Protein AF-A0A534VF45-F1 (afdb_monomer_lite)

Sequence (134 aa):
MRRDLVATTVPAAPVLAFYHPAMQEVLLDAATRAGAVVQRGARVSSVAPGPEPSVAFELDGHVEEVRAHLVVGADGRASLVRKWAGFTVHRDPERLLFSGVLLDGVPVADDAGYIMFNPGIGRISLLFPQGSGR

Radius of gyration: 20.76 Å; chains: 1; bounding box: 50×34×54 Å

Secondary structure (DSSP, 8-state):
----HHHHSTT--------HHHHHHHHHHHHHHTT----SS-EEEEEE-SSS-EEEEEETTEEEEEE-S-------TT-HHHHHTTPPP--------------SS----TT--EEEEEGGGTEEEEE---STT-

pLDDT: mean 92.43, std 6.01, range [64.94, 98.62]

Structure (mmCIF, N/CA/C/O backbone):
data_AF-A0A534VF45-F1
#
_entry.id   AF-A0A534VF45-F1
#
loop_
_atom_site.group_PDB
_atom_site.id
_atom_site.type_symbol
_atom_site.label_atom_id
_atom_site.label_alt_id
_atom_site.label_comp_id
_atom_site.label_asym_id
_atom_site.label_entity_id
_atom_site.label_seq_id
_atom_site.pdbx_PDB_ins_code
_atom_site.Cartn_x
_atom_site.Cartn_y
_atom_site.Cartn_z
_atom_site.occupancy
_atom_site.B_iso_or_equiv
_atom_site.auth_seq_id
_atom_site.auth_comp_id
_atom_site.auth_asym_id
_atom_site.auth_atom_id
_atom_site.pdbx_PDB_model_num
ATOM 1 N N . MET A 1 1 ? 26.328 -8.711 -20.113 1.00 64.94 1 MET A N 1
ATOM 2 C CA . MET A 1 1 ? 26.379 -9.879 -19.207 1.00 64.94 1 MET A CA 1
ATOM 3 C C . MET A 1 1 ? 25.032 -9.983 -18.507 1.00 64.94 1 MET A C 1
ATOM 5 O O . MET A 1 1 ? 24.643 -9.024 -17.855 1.00 64.94 1 MET A O 1
ATOM 9 N N . ARG A 1 2 ? 24.289 -11.078 -18.708 1.00 75.44 2 ARG A N 1
ATOM 10 C CA . ARG A 1 2 ? 22.992 -11.325 -18.054 1.00 75.44 2 ARG A CA 1
ATOM 11 C C . ARG A 1 2 ? 23.261 -11.924 -16.669 1.00 75.44 2 ARG A C 1
ATOM 13 O O . ARG A 1 2 ? 23.959 -12.928 -16.583 1.00 75.44 2 ARG A O 1
ATOM 20 N N . ARG A 1 3 ? 22.766 -11.289 -15.603 1.00 79.94 3 ARG A N 1
ATOM 21 C CA . ARG A 1 3 ? 22.884 -11.787 -14.222 1.00 79.94 3 ARG A CA 1
ATOM 22 C C . ARG A 1 3 ? 21.643 -12.606 -13.874 1.00 79.94 3 ARG A C 1
ATOM 24 O O . ARG A 1 3 ? 20.533 -12.118 -14.056 1.00 79.94 3 ARG A O 1
ATOM 31 N N . ASP A 1 4 ? 21.834 -13.806 -13.338 1.00 83.62 4 ASP A N 1
ATOM 32 C CA . ASP A 1 4 ? 20.748 -14.599 -12.755 1.00 83.62 4 ASP A CA 1
ATOM 33 C C . ASP A 1 4 ? 20.399 -14.049 -11.368 1.00 83.62 4 ASP A C 1
ATOM 35 O O . ASP A 1 4 ? 21.122 -14.269 -10.395 1.00 83.62 4 ASP A O 1
ATOM 39 N N . LEU A 1 5 ? 19.322 -13.269 -11.277 1.00 82.31 5 LEU A N 1
ATOM 40 C CA . LEU A 1 5 ? 18.944 -12.607 -10.031 1.00 82.31 5 LEU A CA 1
ATOM 41 C C . LEU A 1 5 ? 18.465 -13.587 -8.959 1.00 82.31 5 LEU A C 1
ATOM 43 O O . LEU A 1 5 ? 18.761 -13.343 -7.793 1.00 82.31 5 LEU A O 1
ATOM 47 N N . VAL A 1 6 ? 17.801 -14.685 -9.332 1.00 86.31 6 VAL A N 1
ATOM 48 C CA . VAL A 1 6 ? 17.295 -15.678 -8.372 1.00 86.31 6 VAL A CA 1
ATOM 49 C C . VAL A 1 6 ? 18.465 -16.405 -7.724 1.00 86.31 6 VAL A C 1
ATOM 51 O O . VAL A 1 6 ? 18.544 -16.482 -6.502 1.00 86.31 6 VAL A O 1
ATOM 54 N N . ALA A 1 7 ? 19.423 -16.870 -8.528 1.00 89.06 7 ALA A N 1
ATOM 55 C CA . ALA A 1 7 ? 20.578 -17.595 -8.007 1.00 89.06 7 ALA A CA 1
ATOM 56 C C . ALA A 1 7 ? 21.552 -16.702 -7.217 1.00 89.06 7 ALA A C 1
ATOM 58 O O . ALA A 1 7 ? 22.294 -17.197 -6.371 1.00 89.06 7 ALA A O 1
ATOM 59 N N . THR A 1 8 ? 21.592 -15.392 -7.497 1.00 90.25 8 THR A N 1
ATOM 60 C CA . THR A 1 8 ? 22.656 -14.500 -6.992 1.00 90.25 8 THR A CA 1
ATOM 61 C C . THR A 1 8 ? 22.176 -13.359 -6.093 1.00 90.25 8 THR A C 1
ATOM 63 O O . THR A 1 8 ? 22.973 -12.478 -5.762 1.00 90.25 8 THR A O 1
ATOM 66 N N . THR A 1 9 ? 20.899 -13.317 -5.706 1.00 84.19 9 THR A N 1
ATOM 67 C CA . THR A 1 9 ? 20.342 -12.249 -4.853 1.00 84.19 9 THR A CA 1
ATOM 68 C C . THR A 1 9 ? 19.550 -12.862 -3.713 1.00 84.19 9 THR A C 1
ATOM 70 O O . THR A 1 9 ? 18.634 -13.632 -3.958 1.00 84.19 9 THR A O 1
ATOM 73 N N . VAL A 1 10 ? 19.858 -12.505 -2.466 1.00 85.88 10 VAL A N 1
ATOM 74 C CA . VAL A 1 10 ? 19.028 -12.862 -1.301 1.00 85.88 10 VAL A CA 1
ATOM 75 C C . VAL A 1 10 ? 17.715 -12.068 -1.394 1.00 85.88 10 VAL A C 1
ATOM 77 O O . VAL A 1 10 ? 17.784 -10.859 -1.622 1.00 85.88 10 VAL A O 1
ATOM 80 N N . PRO A 1 11 ? 16.530 -12.696 -1.249 1.00 86.25 11 PRO A N 1
ATOM 81 C CA . PRO A 1 11 ? 16.270 -14.000 -0.621 1.00 86.25 11 PRO A CA 1
ATOM 82 C C . PRO A 1 11 ? 16.139 -15.214 -1.570 1.00 86.25 11 PRO A C 1
ATOM 84 O O . PRO A 1 11 ? 15.453 -16.168 -1.229 1.00 86.25 11 PRO A O 1
ATOM 87 N N . ALA A 1 12 ? 16.780 -15.211 -2.739 1.00 88.75 12 ALA A N 1
ATOM 88 C CA . ALA A 1 12 ? 16.649 -16.228 -3.792 1.00 88.75 12 ALA A CA 1
ATOM 89 C C . ALA A 1 12 ? 15.228 -16.335 -4.376 1.00 88.75 12 ALA A C 1
ATOM 91 O O . ALA A 1 12 ? 14.738 -17.413 -4.705 1.00 88.75 12 ALA A O 1
ATOM 92 N N . ALA A 1 13 ? 14.566 -15.184 -4.511 1.00 85.00 13 ALA A N 1
ATOM 93 C CA . ALA A 1 13 ? 13.249 -15.044 -5.119 1.00 85.00 13 ALA A CA 1
ATOM 94 C C . ALA A 1 13 ? 13.342 -14.242 -6.430 1.00 85.00 13 ALA A C 1
ATOM 96 O O . ALA A 1 13 ? 14.227 -13.388 -6.560 1.00 85.00 13 ALA A O 1
ATOM 97 N N . PRO A 1 14 ? 12.448 -14.486 -7.406 1.00 80.88 14 PRO A N 1
ATOM 98 C CA . PRO A 1 14 ? 12.400 -13.680 -8.617 1.00 80.88 14 PRO A CA 1
ATOM 99 C C . PRO A 1 14 ? 11.981 -12.242 -8.305 1.00 80.88 14 PRO A C 1
ATOM 101 O O . PRO A 1 14 ? 11.243 -11.974 -7.356 1.00 80.88 14 PRO A O 1
ATOM 104 N N . VAL A 1 15 ? 12.422 -11.317 -9.154 1.00 80.50 15 VAL A N 1
ATOM 105 C CA . VAL A 1 15 ? 11.872 -9.961 -9.203 1.00 80.50 15 VAL A CA 1
ATOM 106 C C . VAL A 1 15 ? 10.708 -9.983 -10.182 1.00 80.50 15 VAL A C 1
ATOM 108 O O . VAL A 1 15 ? 10.875 -10.411 -11.321 1.00 80.50 15 VAL A O 1
ATOM 111 N N . LEU A 1 16 ? 9.540 -9.532 -9.736 1.00 85.69 16 LEU A N 1
ATOM 112 C CA . LEU A 1 16 ? 8.347 -9.448 -10.568 1.00 85.69 16 LEU A CA 1
ATOM 113 C C . LEU A 1 16 ? 8.044 -7.985 -10.871 1.00 85.69 16 LEU A C 1
ATOM 115 O O . LEU A 1 16 ? 7.943 -7.164 -9.959 1.00 85.69 16 LEU A O 1
ATOM 119 N N . ALA A 1 17 ? 7.871 -7.681 -12.151 1.00 89.31 17 ALA A N 1
ATOM 120 C CA . ALA A 1 17 ? 7.270 -6.444 -12.609 1.00 89.31 17 ALA A CA 1
ATOM 121 C C . ALA A 1 17 ? 5.824 -6.743 -13.012 1.00 89.31 17 ALA A C 1
ATOM 123 O O . ALA A 1 17 ? 5.545 -7.708 -13.716 1.00 89.31 17 ALA A O 1
ATOM 124 N N . PHE A 1 18 ? 4.889 -5.959 -12.488 1.00 90.19 18 PHE A N 1
ATOM 125 C CA . PHE A 1 18 ? 3.461 -6.185 -12.670 1.00 90.19 18 PHE A CA 1
ATOM 126 C C . PHE A 1 18 ? 2.703 -4.866 -12.611 1.00 90.19 18 PHE A C 1
ATOM 128 O O . PHE A 1 18 ? 3.167 -3.872 -12.042 1.00 90.19 18 PHE A O 1
ATOM 135 N N . TYR A 1 19 ? 1.489 -4.876 -13.151 1.00 90.94 19 TYR A N 1
ATOM 136 C CA . TYR A 1 19 ? 0.566 -3.767 -12.991 1.00 90.94 19 TYR A CA 1
ATOM 137 C C . TYR A 1 19 ? 0.086 -3.688 -11.536 1.00 90.94 19 TYR A C 1
ATOM 139 O O . TYR A 1 19 ? -0.599 -4.586 -11.046 1.00 90.94 19 TYR A O 1
ATOM 147 N N . HIS A 1 20 ? 0.459 -2.617 -10.830 1.00 91.62 20 HIS A N 1
ATOM 148 C CA . HIS A 1 20 ? 0.225 -2.495 -9.387 1.00 91.62 20 HIS A CA 1
ATOM 149 C C . HIS A 1 20 ? -1.246 -2.708 -8.974 1.00 91.62 20 HIS A C 1
ATOM 151 O O . HIS A 1 20 ? -1.468 -3.500 -8.058 1.00 91.62 20 HIS A O 1
ATOM 157 N N . PRO A 1 21 ? -2.258 -2.111 -9.642 1.00 93.25 21 PRO A N 1
ATOM 158 C CA . PRO A 1 21 ? -3.658 -2.369 -9.304 1.00 93.25 21 PRO A CA 1
ATOM 159 C C . PRO A 1 21 ? -4.059 -3.842 -9.413 1.00 93.25 21 PRO A C 1
ATOM 161 O O . PRO A 1 21 ? -4.739 -4.345 -8.529 1.00 93.25 21 PRO A O 1
ATOM 164 N N . ALA A 1 22 ? -3.582 -4.571 -10.428 1.00 93.69 22 ALA A N 1
ATOM 165 C CA . ALA A 1 22 ? -3.891 -5.996 -10.560 1.00 93.69 22 ALA A CA 1
ATOM 166 C C . ALA A 1 22 ? -3.332 -6.812 -9.383 1.00 93.69 22 ALA A C 1
ATOM 168 O O . ALA A 1 22 ? -4.004 -7.701 -8.868 1.00 93.69 22 ALA A O 1
ATOM 169 N N . MET A 1 23 ? -2.130 -6.481 -8.904 1.00 95.00 23 MET A N 1
ATOM 170 C CA . MET A 1 23 ? -1.568 -7.145 -7.726 1.00 95.00 23 MET A CA 1
ATOM 171 C C . MET A 1 23 ? -2.320 -6.790 -6.437 1.00 95.00 23 MET A C 1
ATOM 173 O O . MET A 1 23 ? -2.447 -7.638 -5.557 1.00 95.00 23 MET A O 1
ATOM 177 N N . GLN A 1 24 ? -2.862 -5.571 -6.319 1.00 96.06 24 GLN A N 1
ATOM 178 C CA . GLN A 1 24 ? -3.733 -5.221 -5.191 1.00 96.06 24 GLN A CA 1
ATOM 179 C C . GLN A 1 24 ? -4.965 -6.133 -5.142 1.00 96.06 24 GLN A C 1
ATOM 181 O O . GLN A 1 24 ? -5.275 -6.653 -4.073 1.00 96.06 24 GLN A O 1
ATOM 186 N N . GLU A 1 25 ? -5.607 -6.396 -6.285 1.00 97.44 25 GLU A N 1
ATOM 187 C CA . GLU A 1 25 ? -6.731 -7.342 -6.373 1.00 97.44 25 GLU A CA 1
ATOM 188 C C . GLU A 1 25 ? -6.332 -8.744 -5.905 1.00 97.44 25 GLU A C 1
ATOM 190 O O . GLU A 1 25 ? -6.973 -9.313 -5.024 1.00 97.44 25 GLU A O 1
ATOM 195 N N . VAL A 1 26 ? -5.213 -9.265 -6.420 1.00 97.25 26 VAL A N 1
ATOM 196 C CA . VAL A 1 26 ? -4.702 -10.596 -6.058 1.00 97.25 26 VAL A CA 1
ATOM 197 C C . VAL A 1 26 ? -4.488 -10.729 -4.548 1.00 97.25 26 VAL A C 1
ATOM 199 O O . VAL A 1 26 ? -4.848 -11.753 -3.960 1.00 97.25 26 VAL A O 1
ATOM 202 N N . LEU A 1 27 ? -3.913 -9.705 -3.910 1.00 97.19 27 LEU A N 1
ATOM 203 C CA . LEU A 1 27 ? -3.640 -9.713 -2.473 1.00 97.19 27 LEU A CA 1
ATOM 204 C C . LEU A 1 27 ? -4.918 -9.596 -1.630 1.00 97.19 27 LEU A C 1
ATOM 206 O O . LEU A 1 27 ? -5.039 -10.292 -0.622 1.00 97.19 27 LEU A O 1
ATOM 210 N N . LEU A 1 28 ? -5.883 -8.768 -2.041 1.00 97.81 28 LEU A N 1
ATOM 211 C CA . LEU A 1 28 ? -7.174 -8.639 -1.352 1.00 97.81 28 LEU A CA 1
ATOM 212 C C . LEU A 1 28 ? -7.996 -9.932 -1.449 1.00 97.81 28 LEU A C 1
ATOM 214 O O . LEU A 1 28 ? -8.573 -10.383 -0.455 1.00 97.81 28 LEU A O 1
ATOM 218 N N . ASP A 1 29 ? -7.987 -10.577 -2.612 1.00 98.25 29 ASP A N 1
ATOM 219 C CA . ASP A 1 29 ? -8.641 -11.868 -2.809 1.00 98.25 29 ASP A CA 1
ATOM 220 C C . ASP A 1 29 ? -7.973 -12.967 -1.976 1.00 98.25 29 ASP A C 1
ATOM 222 O O . ASP A 1 29 ? -8.651 -13.808 -1.383 1.00 98.25 29 ASP A O 1
ATOM 226 N N . ALA A 1 30 ? -6.637 -12.964 -1.892 1.00 98.50 30 ALA A N 1
ATOM 227 C CA . ALA A 1 30 ? -5.900 -13.892 -1.041 1.00 98.50 30 ALA A CA 1
ATOM 228 C C . ALA A 1 30 ? -6.233 -13.699 0.446 1.00 98.50 30 ALA A C 1
ATOM 230 O O . ALA A 1 30 ? -6.455 -14.688 1.144 1.00 98.50 30 ALA A O 1
ATOM 231 N N . ALA A 1 31 ? -6.333 -12.452 0.917 1.00 98.31 31 ALA A N 1
ATOM 232 C CA . ALA A 1 31 ? -6.746 -12.150 2.286 1.00 98.31 31 ALA A CA 1
ATOM 233 C C . ALA A 1 31 ? -8.176 -12.637 2.568 1.00 98.31 31 ALA A C 1
ATOM 235 O O . ALA A 1 31 ? -8.421 -13.274 3.591 1.00 98.31 31 ALA A O 1
ATOM 236 N N . THR A 1 32 ? -9.098 -12.421 1.626 1.00 98.44 32 THR A N 1
ATOM 237 C CA . THR A 1 32 ? -1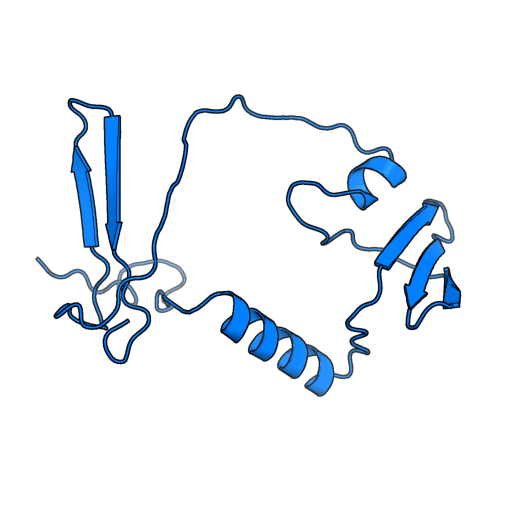0.484 -12.901 1.732 1.00 98.44 32 THR A CA 1
ATOM 238 C C . THR A 1 32 ? -10.538 -14.428 1.816 1.00 98.44 32 THR A C 1
ATOM 240 O O . THR A 1 32 ? -11.189 -14.978 2.700 1.00 98.44 32 THR A O 1
ATOM 243 N N . ARG A 1 33 ? -9.788 -15.139 0.959 1.00 98.50 33 ARG A N 1
ATOM 244 C CA . ARG A 1 33 ? -9.678 -16.611 1.016 1.00 98.50 33 ARG A CA 1
ATOM 245 C C . ARG A 1 33 ? -9.060 -17.121 2.317 1.00 98.50 33 ARG A C 1
ATOM 247 O O . ARG A 1 33 ? -9.380 -18.226 2.740 1.00 98.50 33 ARG A O 1
ATOM 254 N N . ALA A 1 34 ? -8.192 -16.332 2.944 1.00 98.62 34 ALA A N 1
ATOM 255 C CA . ALA A 1 34 ? -7.631 -16.632 4.257 1.00 98.62 34 ALA A CA 1
ATOM 256 C C . ALA A 1 34 ? -8.598 -16.325 5.422 1.00 98.62 34 ALA A C 1
ATOM 258 O O . ALA A 1 34 ? -8.256 -16.587 6.572 1.00 98.62 34 ALA A O 1
ATOM 259 N N . GLY A 1 35 ? -9.795 -15.795 5.141 1.00 98.50 35 GLY A N 1
ATOM 260 C CA . GLY A 1 35 ? -10.846 -15.528 6.126 1.00 98.50 35 GLY A CA 1
ATOM 261 C C . GLY A 1 35 ? -10.946 -14.073 6.587 1.00 98.50 35 GLY A C 1
ATOM 262 O O . GLY A 1 35 ? -11.707 -13.787 7.509 1.00 98.50 35 GLY A O 1
ATOM 263 N N . ALA A 1 36 ? -10.204 -13.144 5.979 1.00 98.38 36 ALA A N 1
ATOM 264 C CA . ALA A 1 36 ? -10.350 -11.726 6.287 1.00 98.38 36 ALA A CA 1
ATOM 265 C C . ALA A 1 36 ? -11.658 -11.161 5.709 1.00 98.38 36 ALA A C 1
ATOM 267 O O . ALA A 1 36 ? -12.047 -11.481 4.586 1.00 98.38 36 ALA A O 1
ATOM 268 N N . VAL A 1 37 ? -12.301 -10.255 6.448 1.00 97.50 37 VAL A N 1
ATOM 269 C CA . VAL A 1 37 ? -13.383 -9.420 5.911 1.00 97.50 37 VAL A CA 1
ATOM 270 C C . VAL A 1 37 ? -12.754 -8.210 5.228 1.00 97.50 37 VAL A C 1
ATOM 272 O O . VAL A 1 37 ? -12.089 -7.402 5.874 1.00 97.50 37 VAL A O 1
ATOM 275 N N . VAL A 1 38 ? -12.957 -8.086 3.917 1.00 97.12 38 VAL A N 1
ATOM 276 C CA . VAL A 1 38 ? -12.443 -6.973 3.111 1.00 97.12 38 VAL A CA 1
ATOM 277 C C . VAL A 1 38 ? -13.605 -6.081 2.681 1.00 97.12 38 VAL A C 1
ATOM 279 O O . VAL A 1 38 ? -14.437 -6.484 1.873 1.00 97.12 38 VAL A O 1
ATOM 282 N N . GLN A 1 39 ? -13.643 -4.849 3.192 1.00 95.94 39 GLN A N 1
ATOM 283 C CA . GLN A 1 39 ? -14.640 -3.840 2.824 1.00 95.94 39 GLN A CA 1
ATOM 284 C C . GLN A 1 39 ? -14.024 -2.809 1.872 1.00 95.94 39 GLN A C 1
ATOM 286 O O . GLN A 1 39 ? -13.177 -2.004 2.264 1.00 95.94 39 GLN A O 1
ATOM 291 N N . ARG A 1 40 ? -14.437 -2.831 0.601 1.00 95.25 40 ARG A N 1
ATOM 292 C CA . ARG A 1 40 ? -14.018 -1.836 -0.401 1.00 95.25 40 ARG A CA 1
ATOM 293 C C . ARG A 1 40 ? -14.977 -0.654 -0.415 1.00 95.25 40 ARG A C 1
ATOM 295 O O . ARG A 1 40 ? -16.159 -0.819 -0.157 1.00 95.25 40 ARG A O 1
ATOM 302 N N . GLY A 1 41 ? -14.457 0.532 -0.725 1.00 94.88 41 GLY A N 1
ATOM 303 C CA . GLY A 1 41 ? -15.228 1.779 -0.669 1.00 94.88 41 GLY A CA 1
ATOM 304 C C . GLY A 1 41 ? -15.357 2.367 0.740 1.00 94.88 41 GLY A C 1
ATOM 305 O O . GLY A 1 41 ? -15.751 3.523 0.864 1.00 94.88 41 GLY A O 1
ATOM 306 N N . ALA A 1 42 ? -14.950 1.628 1.778 1.00 96.62 42 ALA A N 1
ATOM 307 C CA . ALA A 1 42 ? -14.893 2.134 3.140 1.00 96.62 42 ALA A CA 1
ATOM 308 C C . ALA A 1 42 ? -13.905 3.306 3.249 1.00 96.62 42 ALA A C 1
ATOM 310 O O . ALA A 1 42 ? -12.752 3.223 2.808 1.00 96.62 42 ALA A O 1
ATOM 311 N N . ARG A 1 43 ? -14.342 4.396 3.881 1.00 97.12 43 ARG A N 1
ATOM 312 C CA . ARG A 1 43 ? -13.531 5.588 4.128 1.00 97.12 43 ARG A CA 1
ATOM 313 C C . ARG A 1 43 ? -13.429 5.854 5.619 1.00 97.12 43 ARG A C 1
ATOM 315 O O . ARG A 1 43 ? -14.355 6.373 6.231 1.00 97.12 43 ARG A O 1
ATOM 322 N N . VAL A 1 44 ? -12.267 5.559 6.192 1.00 97.44 44 VAL A N 1
ATOM 323 C CA . VAL A 1 44 ? -11.972 5.905 7.588 1.00 97.44 44 VAL A CA 1
ATOM 324 C C . VAL A 1 44 ? -11.990 7.425 7.763 1.00 97.44 44 VAL A C 1
ATOM 326 O O . VAL A 1 44 ? -11.392 8.157 6.970 1.00 97.44 44 VAL A O 1
ATOM 329 N N . SER A 1 45 ? -12.676 7.895 8.802 1.00 97.00 45 SER A N 1
ATOM 330 C CA . SER A 1 45 ? -12.855 9.313 9.127 1.00 97.00 45 SER A CA 1
ATOM 331 C C . SER A 1 45 ? -12.219 9.709 10.462 1.00 97.00 45 SER A C 1
ATOM 333 O O . SER A 1 45 ? -11.880 10.883 10.641 1.00 97.00 45 SER A O 1
ATOM 335 N N . SER A 1 46 ? -11.999 8.757 11.376 1.00 97.69 46 SER A N 1
ATOM 336 C CA . SER A 1 46 ? -11.235 8.975 12.607 1.00 97.69 46 SER A CA 1
ATOM 337 C C . SER A 1 46 ? -10.665 7.676 13.184 1.00 97.69 46 SER A C 1
ATOM 339 O O . SER A 1 46 ? -11.151 6.577 12.915 1.00 97.69 46 SER A O 1
ATOM 341 N N . VAL A 1 47 ? -9.625 7.822 14.008 1.00 97.81 47 VAL A N 1
ATOM 342 C CA . VAL A 1 47 ? -9.099 6.765 14.880 1.00 97.81 47 VAL A CA 1
ATOM 343 C C . VAL A 1 47 ? -8.911 7.361 16.270 1.00 97.81 47 VAL A C 1
ATOM 345 O O . VAL A 1 47 ? -8.218 8.370 16.406 1.00 97.81 47 VAL A O 1
ATOM 348 N N . ALA A 1 48 ? -9.501 6.744 17.291 1.00 96.94 48 ALA A N 1
ATOM 349 C CA . ALA A 1 48 ? -9.266 7.103 18.685 1.00 96.94 48 ALA A CA 1
ATOM 350 C C . ALA A 1 48 ? -8.339 6.055 19.326 1.00 96.94 48 ALA A C 1
ATOM 352 O O . ALA A 1 48 ? -8.766 4.917 19.542 1.00 96.94 48 ALA A O 1
ATOM 353 N N . PRO A 1 49 ? -7.064 6.391 19.599 1.00 95.44 49 PRO A N 1
ATOM 354 C CA . PRO A 1 49 ? -6.143 5.482 20.272 1.00 95.44 49 PRO A CA 1
ATOM 355 C C . PRO A 1 49 ? -6.462 5.373 21.771 1.00 95.44 49 PRO A C 1
ATOM 357 O O . PRO A 1 49 ? -7.035 6.281 22.370 1.00 95.44 49 PRO A O 1
ATOM 360 N N . GLY A 1 50 ? -6.039 4.277 22.398 1.00 93.88 50 GLY A N 1
ATOM 361 C CA . GLY A 1 50 ? -6.226 4.039 23.828 1.00 93.88 50 GLY A CA 1
ATOM 362 C C . GLY A 1 50 ? -6.124 2.552 24.176 1.00 93.88 50 GLY A C 1
ATOM 363 O O . GLY A 1 50 ? -5.739 1.761 23.315 1.00 93.88 50 GLY A O 1
ATOM 364 N N . PRO A 1 51 ? -6.475 2.159 25.415 1.00 93.75 51 PRO A N 1
ATOM 365 C CA . PRO A 1 51 ? -6.543 0.752 25.825 1.00 93.75 51 PRO A CA 1
ATOM 366 C C . PRO A 1 51 ? -7.553 -0.074 25.013 1.00 93.75 51 PRO A C 1
ATOM 368 O O . PRO A 1 51 ? -7.379 -1.278 24.855 1.00 93.75 51 PRO A O 1
ATOM 371 N N . GLU A 1 52 ? -8.588 0.584 24.490 1.00 95.31 52 GLU A N 1
ATOM 372 C CA . GLU A 1 52 ? -9.597 0.008 23.602 1.00 95.31 52 GLU A CA 1
ATOM 373 C C . GLU A 1 52 ? -9.759 0.936 22.385 1.00 95.31 52 GLU A C 1
ATOM 375 O O . GLU A 1 52 ? -10.598 1.842 22.399 1.00 95.31 52 GLU A O 1
ATOM 380 N N . PRO A 1 53 ? -8.889 0.815 21.365 1.00 97.31 53 PRO A N 1
ATOM 381 C CA . PRO A 1 53 ? -8.919 1.716 20.226 1.00 97.31 53 PRO A CA 1
ATOM 382 C C . PRO A 1 53 ? -10.192 1.535 19.393 1.00 97.31 53 PRO A C 1
ATOM 384 O O . PRO A 1 53 ? -10.710 0.425 19.232 1.00 97.31 53 PRO A O 1
ATOM 387 N N . SER A 1 54 ? -10.666 2.640 18.821 1.00 97.81 54 SER A N 1
ATOM 388 C CA . SER A 1 54 ? -11.833 2.658 17.936 1.00 97.81 54 SER A CA 1
ATOM 389 C C . SER A 1 54 ? -11.545 3.353 16.610 1.00 97.81 54 SER A C 1
ATOM 391 O O . SER A 1 54 ? -10.649 4.197 16.501 1.00 97.81 54 SER A O 1
ATOM 393 N N . VAL A 1 55 ? -12.305 2.962 15.591 1.00 98.12 55 VAL A N 1
ATOM 394 C CA . VAL A 1 55 ? -12.229 3.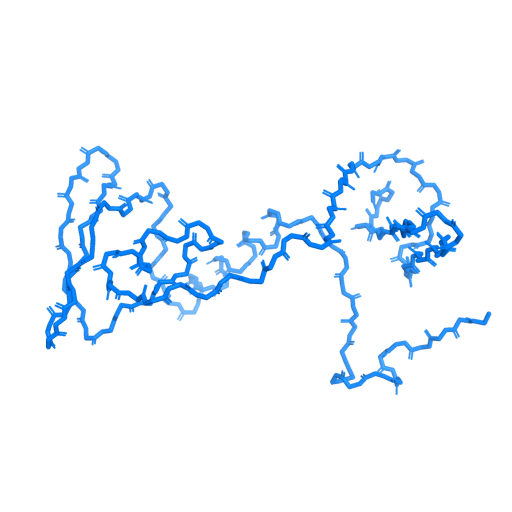491 14.230 1.00 98.12 55 VAL A CA 1
ATOM 395 C C . VAL A 1 55 ? -13.633 3.863 13.789 1.00 98.12 55 VAL A C 1
ATOM 397 O O . VAL A 1 55 ? -14.519 3.011 13.823 1.00 98.12 55 VAL A O 1
ATOM 400 N N . ALA A 1 56 ? -13.817 5.103 13.342 1.00 98.00 56 ALA A N 1
ATOM 401 C CA . ALA A 1 56 ? -15.022 5.498 12.628 1.00 98.00 56 ALA A CA 1
ATOM 402 C C . ALA A 1 56 ? -14.749 5.494 11.123 1.00 98.00 56 ALA A C 1
ATOM 404 O O . ALA A 1 56 ? -13.721 6.010 10.665 1.00 98.00 56 ALA A O 1
ATOM 405 N N . PHE A 1 57 ? -15.660 4.926 10.343 1.00 97.88 57 PHE A N 1
ATOM 406 C CA . PHE A 1 57 ? -15.568 4.907 8.888 1.00 97.88 57 PHE A CA 1
ATOM 407 C C . PHE A 1 57 ? -16.943 5.030 8.243 1.00 97.88 57 PHE A C 1
ATOM 409 O O . PHE A 1 57 ? -17.963 4.718 8.846 1.00 97.88 57 PHE A O 1
ATOM 416 N N . GLU A 1 58 ? -16.957 5.520 7.011 1.00 97.94 58 GLU A N 1
ATOM 417 C CA . GLU A 1 58 ? -18.140 5.566 6.162 1.00 97.94 58 GLU A CA 1
ATOM 418 C C . GLU A 1 58 ? -18.103 4.398 5.173 1.00 97.94 58 GLU A C 1
ATOM 420 O O . GLU A 1 58 ? -17.080 4.190 4.517 1.00 97.94 58 GLU A O 1
ATOM 425 N N . LEU A 1 59 ? -19.200 3.656 5.047 1.00 96.81 59 LEU A N 1
ATOM 426 C CA . LEU A 1 59 ? -19.397 2.613 4.043 1.00 96.81 59 LEU A CA 1
ATOM 427 C C . LEU A 1 59 ? -20.833 2.702 3.520 1.00 96.81 59 LEU A C 1
ATOM 429 O O . LEU A 1 59 ? -21.774 2.805 4.301 1.00 96.81 59 LEU A O 1
ATOM 433 N N . ASP A 1 60 ? -21.000 2.724 2.197 1.00 95.25 60 ASP A N 1
ATOM 434 C CA . ASP A 1 60 ? -22.311 2.835 1.541 1.00 95.25 60 ASP A CA 1
ATOM 435 C C . ASP A 1 60 ? -23.178 3.993 2.086 1.00 95.25 60 ASP A C 1
ATOM 437 O O . ASP A 1 60 ? -24.390 3.867 2.262 1.00 95.25 60 ASP A O 1
ATOM 441 N N . GLY A 1 61 ? -22.540 5.129 2.397 1.00 95.25 61 GLY A N 1
ATOM 442 C CA . GLY A 1 61 ? -23.181 6.334 2.940 1.00 95.25 61 GLY A CA 1
ATOM 443 C C . GLY A 1 61 ? -23.545 6.274 4.430 1.00 95.25 61 GLY A C 1
ATOM 444 O O . GLY A 1 61 ? -24.122 7.229 4.950 1.00 95.25 61 GLY A O 1
ATOM 445 N N . HIS A 1 62 ? -23.214 5.184 5.125 1.00 95.62 62 HIS A N 1
ATOM 446 C CA . HIS A 1 62 ? -23.472 5.001 6.551 1.00 95.62 62 HIS A CA 1
ATOM 447 C C . HIS A 1 62 ? -22.176 5.123 7.343 1.00 95.62 62 HIS A C 1
ATOM 449 O O . HIS A 1 62 ? -21.139 4.609 6.933 1.00 95.62 62 HIS A O 1
ATOM 455 N N . VAL A 1 63 ? -22.235 5.805 8.487 1.00 96.75 63 VAL A N 1
ATOM 456 C CA . VAL A 1 63 ? -21.098 5.909 9.405 1.00 96.75 63 VAL A CA 1
ATOM 457 C C . VAL A 1 63 ? -21.202 4.813 10.454 1.00 96.75 63 VAL A C 1
ATOM 459 O O . VAL A 1 63 ? -22.203 4.721 11.163 1.00 96.75 63 VAL A O 1
ATOM 462 N N . GLU A 1 64 ? -20.140 4.029 10.575 1.00 96.25 64 GLU A N 1
ATOM 463 C CA . GLU A 1 64 ? -19.986 2.970 11.565 1.00 96.25 64 GLU A CA 1
ATOM 464 C C . GLU A 1 64 ? -18.802 3.274 12.488 1.00 96.25 64 GLU A C 1
ATOM 466 O O . GLU A 1 64 ? -17.811 3.881 12.075 1.00 96.25 64 GLU A O 1
ATOM 471 N N . GLU A 1 65 ? -18.898 2.832 13.745 1.00 97.50 65 GLU A N 1
ATOM 472 C CA . GLU A 1 65 ? -17.784 2.812 14.695 1.00 97.50 65 GLU A CA 1
ATOM 473 C C . GLU A 1 65 ? -17.514 1.369 15.113 1.00 97.50 65 GLU A C 1
ATOM 475 O O . GLU A 1 65 ? -18.418 0.650 15.542 1.00 97.50 65 GLU A O 1
ATOM 4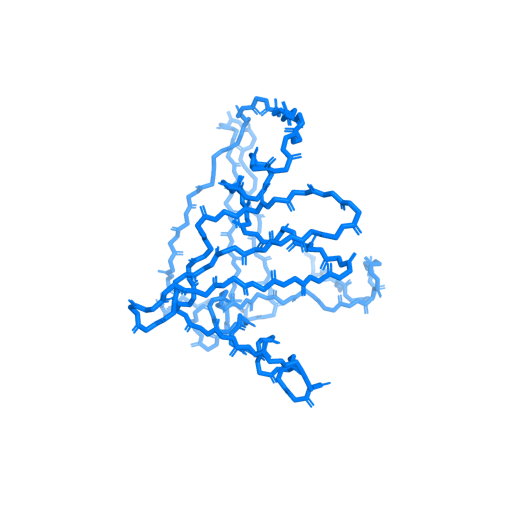80 N N . VAL A 1 66 ? -16.251 0.959 15.026 1.00 96.94 66 VAL A N 1
ATOM 481 C CA . VAL A 1 66 ? -15.793 -0.359 15.470 1.00 96.94 66 VAL A CA 1
ATOM 482 C C . VAL A 1 66 ? -14.706 -0.222 16.523 1.00 96.94 66 VAL A C 1
ATOM 484 O O . VAL A 1 66 ? -13.861 0.672 16.452 1.00 96.94 66 VAL A O 1
ATOM 487 N N . ARG A 1 67 ? -14.712 -1.138 17.495 1.00 97.75 67 ARG A N 1
ATOM 488 C CA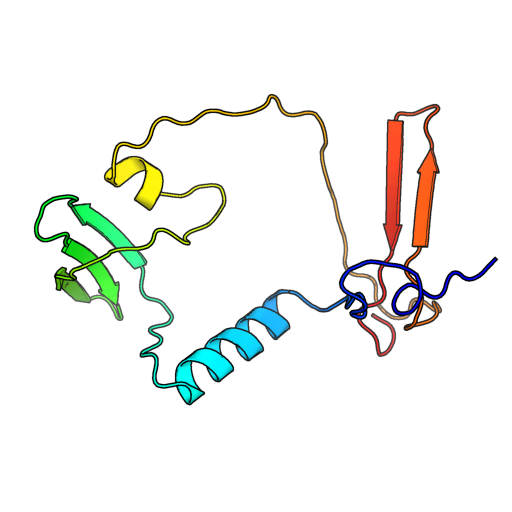 . ARG A 1 67 ? -13.652 -1.294 18.500 1.00 97.75 67 ARG A CA 1
ATOM 489 C C . ARG A 1 67 ? -12.828 -2.530 18.190 1.00 97.75 67 ARG A C 1
ATOM 491 O O . ARG A 1 67 ? -13.367 -3.544 17.751 1.00 97.75 67 ARG A O 1
ATOM 498 N N . ALA A 1 68 ? -11.526 -2.442 18.420 1.00 95.62 68 ALA A N 1
ATOM 499 C CA . ALA A 1 68 ? -10.601 -3.548 18.215 1.00 95.62 68 ALA A CA 1
ATOM 500 C C . ALA A 1 68 ? -9.526 -3.551 19.303 1.00 95.62 68 ALA A C 1
ATOM 502 O O . ALA A 1 68 ? -9.268 -2.533 19.931 1.00 95.62 68 ALA A O 1
ATOM 503 N N . HIS A 1 69 ? -8.848 -4.681 19.503 1.00 96.81 69 HIS A N 1
ATOM 504 C CA . HIS A 1 69 ? -7.678 -4.734 20.391 1.00 96.81 69 HIS A CA 1
ATOM 505 C C . HIS A 1 69 ? -6.432 -4.087 19.768 1.00 96.81 69 HIS A C 1
ATOM 507 O O . HIS A 1 69 ? -5.517 -3.682 20.479 1.00 96.81 69 HIS A O 1
ATOM 513 N N . LEU A 1 70 ? -6.387 -4.001 18.435 1.00 96.12 70 LEU A N 1
ATOM 514 C CA . LEU A 1 70 ? -5.298 -3.404 17.674 1.00 96.12 70 LEU A CA 1
ATOM 515 C C . LEU A 1 70 ? -5.855 -2.760 16.404 1.00 96.12 70 LEU A C 1
ATOM 517 O O . LEU A 1 70 ? -6.640 -3.374 15.685 1.00 96.12 70 LEU A O 1
ATOM 521 N N . VAL A 1 71 ? -5.388 -1.549 16.103 1.00 97.00 71 VAL A N 1
ATOM 522 C CA . VAL A 1 71 ? -5.645 -0.855 14.838 1.00 97.00 71 VAL A CA 1
ATOM 523 C C . VAL A 1 71 ? -4.313 -0.652 14.126 1.00 97.00 71 VAL A C 1
ATOM 525 O O . VAL A 1 71 ? -3.368 -0.123 14.710 1.00 97.00 71 VAL A O 1
ATOM 528 N N . VAL A 1 72 ? -4.233 -1.063 12.859 1.00 97.00 72 VAL A N 1
ATOM 529 C CA . VAL A 1 72 ? -3.031 -0.916 12.027 1.00 97.00 72 VAL A CA 1
ATOM 530 C C . VAL A 1 72 ? -3.290 0.119 10.933 1.00 97.00 72 VAL A C 1
ATOM 532 O O . VAL A 1 72 ? -4.129 -0.083 10.060 1.00 97.00 72 VAL A O 1
ATOM 535 N N . GLY A 1 73 ? -2.552 1.231 10.966 1.00 96.44 73 GLY A N 1
ATOM 536 C CA . GLY A 1 73 ? -2.590 2.253 9.918 1.00 96.44 73 GLY A CA 1
ATOM 537 C C . GLY A 1 73 ? -1.773 1.843 8.694 1.00 96.44 73 GLY A C 1
ATOM 538 O O . GLY A 1 73 ? -0.551 1.964 8.707 1.00 96.44 73 GLY A O 1
ATOM 539 N N . ALA A 1 74 ? -2.449 1.383 7.640 1.00 96.62 74 ALA A N 1
ATOM 540 C CA . ALA A 1 74 ? -1.846 0.997 6.358 1.00 96.62 74 ALA A CA 1
ATOM 541 C C . ALA A 1 74 ? -2.338 1.872 5.180 1.00 96.62 74 ALA A C 1
ATOM 543 O O . ALA A 1 74 ? -2.393 1.431 4.036 1.00 96.62 74 ALA A O 1
ATOM 544 N N . ASP A 1 75 ? -2.681 3.134 5.451 1.00 96.38 75 ASP A N 1
ATOM 545 C CA . ASP A 1 75 ? -3.293 4.107 4.527 1.00 96.38 75 ASP A CA 1
ATOM 546 C C . ASP A 1 75 ? -2.272 4.941 3.717 1.00 96.38 75 ASP A C 1
ATOM 548 O O . ASP A 1 75 ? -2.578 5.991 3.150 1.00 96.38 75 ASP A O 1
ATOM 552 N N . GLY A 1 76 ? -1.037 4.445 3.619 1.00 94.81 76 GLY A N 1
ATOM 553 C CA . GLY A 1 76 ? -0.023 4.938 2.690 1.00 94.81 76 GLY A CA 1
ATOM 554 C C . GLY A 1 76 ? 0.696 6.226 3.111 1.00 94.81 76 GLY A C 1
ATOM 555 O O . GLY A 1 76 ? 0.671 6.677 4.256 1.00 94.81 76 GLY A O 1
ATOM 556 N N . ARG A 1 77 ? 1.410 6.833 2.152 1.00 92.50 77 ARG A N 1
ATOM 557 C CA . ARG A 1 77 ? 2.347 7.952 2.389 1.00 92.50 77 ARG A CA 1
ATOM 558 C C . ARG A 1 77 ? 1.707 9.127 3.145 1.00 92.50 77 ARG A C 1
ATOM 560 O O . ARG A 1 77 ? 2.297 9.667 4.084 1.00 92.50 77 ARG A O 1
ATOM 567 N N . ALA A 1 78 ? 0.492 9.505 2.754 1.00 93.12 78 ALA A N 1
ATOM 568 C CA . ALA A 1 78 ? -0.256 10.624 3.326 1.00 93.12 78 ALA A CA 1
ATOM 569 C C . ALA A 1 78 ? -1.142 10.218 4.521 1.00 93.12 78 ALA A C 1
ATOM 571 O O . ALA A 1 78 ? -2.141 10.881 4.772 1.00 93.12 78 ALA A O 1
ATOM 572 N N . SER A 1 79 ? -0.761 9.155 5.243 1.00 96.94 79 SER A N 1
ATOM 573 C CA . SER A 1 79 ? -1.539 8.551 6.330 1.00 96.94 79 SER A CA 1
ATOM 574 C C . SER A 1 79 ? -2.222 9.565 7.256 1.00 96.94 79 SER A C 1
ATOM 576 O O . SER A 1 79 ? -1.559 10.377 7.917 1.00 96.94 79 SER A O 1
ATOM 578 N N . LEU A 1 80 ? -3.551 9.475 7.316 1.00 97.38 80 LEU A N 1
ATOM 579 C CA . LEU A 1 80 ? -4.394 10.156 8.291 1.00 97.38 80 LEU A CA 1
ATOM 580 C C . LEU A 1 80 ? -4.411 9.394 9.612 1.00 97.38 80 LEU A C 1
ATOM 582 O O . LEU A 1 80 ? -4.432 10.034 10.661 1.00 97.38 80 LEU A O 1
ATOM 586 N N . VAL A 1 81 ? -4.295 8.062 9.584 1.00 97.31 81 VAL A N 1
ATOM 587 C CA . VAL A 1 81 ? -4.175 7.258 10.811 1.00 97.31 81 VAL A CA 1
ATOM 588 C C . VAL A 1 81 ? -2.968 7.702 11.631 1.00 97.31 81 VAL A C 1
ATOM 590 O O . VAL A 1 81 ? -3.096 7.934 12.830 1.00 97.31 81 VAL A O 1
ATOM 593 N N . ARG A 1 82 ? -1.819 7.938 10.985 1.00 97.00 82 ARG A N 1
ATOM 594 C CA . ARG A 1 82 ? -0.622 8.493 11.633 1.00 97.00 82 ARG A CA 1
ATOM 595 C C . ARG A 1 82 ? -0.916 9.816 12.344 1.00 97.00 82 ARG A C 1
ATOM 597 O O . ARG A 1 82 ? -0.426 10.038 13.448 1.00 97.00 82 ARG A O 1
ATOM 604 N N . LYS A 1 83 ? -1.709 10.688 11.711 1.00 96.62 83 LYS A N 1
ATOM 605 C CA . LYS A 1 83 ? -2.115 11.981 12.275 1.00 96.62 83 LYS A CA 1
ATOM 606 C C . LYS A 1 83 ? -3.057 11.796 13.467 1.00 96.62 83 LYS A C 1
ATOM 608 O O . LYS A 1 83 ? -2.815 12.398 14.506 1.00 96.62 83 LYS A O 1
ATOM 613 N N . TRP A 1 84 ? -4.108 10.989 13.330 1.00 97.69 84 TRP A N 1
ATOM 614 C CA . TRP A 1 84 ? -5.097 10.763 14.392 1.00 97.69 84 TRP A CA 1
ATOM 615 C C . TRP A 1 84 ? -4.505 10.063 15.612 1.00 97.69 84 TRP A C 1
ATOM 617 O O . TRP A 1 84 ? -4.832 10.416 16.739 1.00 97.69 84 TRP A O 1
ATOM 627 N N . ALA A 1 85 ? -3.571 9.140 15.398 1.00 95.62 85 ALA A N 1
ATOM 628 C CA . ALA A 1 85 ? -2.855 8.470 16.475 1.00 95.62 85 ALA A CA 1
ATOM 629 C C . ALA A 1 85 ? -1.724 9.319 17.097 1.00 95.62 85 ALA A C 1
ATOM 631 O O . ALA A 1 85 ? -1.044 8.851 18.005 1.00 95.62 85 ALA A O 1
ATOM 632 N N . GLY A 1 86 ? -1.510 10.559 16.635 1.00 95.25 86 GLY A N 1
ATOM 633 C CA . GLY A 1 86 ? -0.570 11.496 17.258 1.00 95.25 86 GLY A CA 1
ATOM 634 C C . GLY A 1 86 ? 0.911 11.156 17.065 1.00 95.25 86 GLY A C 1
ATOM 635 O O . GLY A 1 86 ? 1.745 11.608 17.846 1.00 95.25 86 GLY A O 1
ATOM 636 N N . PHE A 1 87 ? 1.267 10.372 16.044 1.00 95.81 87 PHE A N 1
ATOM 637 C CA . PHE A 1 87 ? 2.664 10.017 15.791 1.00 95.81 87 PHE A CA 1
ATOM 638 C C . PHE A 1 87 ? 3.475 11.209 15.269 1.00 95.81 87 PHE A C 1
ATOM 640 O O . PHE A 1 87 ? 3.060 11.916 14.345 1.00 95.81 87 PHE A O 1
ATOM 647 N N . THR A 1 88 ? 4.692 11.369 15.792 1.00 96.00 88 THR A N 1
ATOM 648 C CA . THR A 1 88 ? 5.673 12.329 15.272 1.00 96.00 88 THR A CA 1
ATOM 649 C C . THR A 1 88 ? 6.105 11.953 13.856 1.00 96.00 88 THR A C 1
ATOM 651 O O . THR A 1 88 ? 6.408 10.796 13.561 1.00 96.00 88 THR A O 1
ATOM 654 N N . VAL A 1 89 ? 6.168 12.947 12.966 1.00 94.88 89 VAL A N 1
ATOM 655 C CA . VAL A 1 89 ? 6.615 12.762 11.582 1.00 94.88 89 VAL A CA 1
ATOM 656 C C . VAL A 1 89 ? 8.058 13.225 11.439 1.00 94.88 89 VAL A C 1
ATOM 658 O O . VAL A 1 89 ? 8.356 14.406 11.593 1.00 94.88 89 VAL A O 1
ATOM 661 N N . HIS A 1 90 ? 8.934 12.300 11.054 1.00 93.44 90 HIS A N 1
ATOM 662 C CA . HIS A 1 90 ? 10.287 12.606 10.601 1.00 93.44 90 HIS A CA 1
ATOM 663 C C . HIS A 1 90 ? 10.331 12.445 9.082 1.00 93.44 90 HIS A C 1
ATOM 665 O O . HIS A 1 90 ? 10.101 11.352 8.566 1.00 93.44 90 HIS A O 1
ATOM 671 N N . ARG A 1 91 ? 10.570 13.541 8.355 1.00 90.50 91 ARG A N 1
ATOM 672 C CA . ARG A 1 91 ? 10.588 13.555 6.887 1.00 90.50 91 ARG A CA 1
ATOM 673 C C . ARG A 1 91 ? 12.003 13.829 6.394 1.00 90.50 91 ARG A C 1
ATOM 675 O O . ARG A 1 91 ? 12.567 14.868 6.723 1.00 90.50 91 ARG A O 1
ATOM 682 N N . ASP A 1 92 ? 12.546 12.916 5.593 1.00 91.00 92 ASP A N 1
ATOM 683 C CA . ASP A 1 92 ? 13.758 13.202 4.821 1.00 91.00 92 ASP A CA 1
ATOM 684 C C . ASP A 1 92 ? 13.424 14.257 3.750 1.00 91.00 92 ASP A C 1
ATOM 686 O O . ASP A 1 92 ? 12.326 14.206 3.171 1.00 91.00 92 ASP A O 1
ATOM 690 N N . PRO A 1 93 ? 14.314 15.233 3.491 1.00 92.44 93 PRO A N 1
ATOM 691 C CA . PRO A 1 93 ? 14.132 16.173 2.399 1.00 92.44 93 PRO A CA 1
ATOM 692 C C . PRO A 1 93 ? 13.906 15.463 1.066 1.00 92.44 93 PRO A C 1
ATOM 694 O O . PRO A 1 93 ? 14.370 14.349 0.834 1.00 92.44 93 PRO A O 1
ATOM 697 N N . GLU A 1 94 ? 13.204 16.126 0.157 1.00 89.00 94 GLU A N 1
ATOM 698 C CA . GLU A 1 94 ? 12.978 15.583 -1.178 1.00 89.00 94 GLU A CA 1
ATOM 699 C C . GLU A 1 94 ? 14.295 15.585 -1.962 1.00 89.00 94 GLU A C 1
ATOM 701 O O . GLU A 1 94 ? 14.870 16.637 -2.231 1.00 89.00 94 GLU A O 1
ATOM 706 N N . ARG A 1 95 ? 14.794 14.390 -2.299 1.00 88.00 95 ARG A N 1
ATOM 707 C CA . ARG A 1 95 ? 16.070 14.204 -3.018 1.00 88.00 95 ARG A CA 1
ATOM 708 C C . ARG A 1 95 ? 15.897 13.701 -4.443 1.00 88.00 95 ARG A C 1
ATOM 710 O O . ARG A 1 95 ? 16.780 13.889 -5.271 1.00 88.00 95 ARG A O 1
ATOM 717 N N . LEU A 1 96 ? 14.790 13.013 -4.707 1.00 88.00 96 LEU A N 1
ATOM 718 C CA . LEU A 1 96 ? 14.536 12.299 -5.951 1.00 88.00 96 LEU A CA 1
ATOM 719 C C . LEU A 1 96 ? 13.075 12.475 -6.349 1.00 88.00 96 LEU A C 1
ATOM 721 O O . LEU A 1 96 ? 12.177 12.353 -5.515 1.00 88.00 96 LEU A O 1
ATOM 725 N N . LEU A 1 97 ? 12.855 12.706 -7.639 1.00 90.81 97 LEU A N 1
ATOM 726 C CA . LEU A 1 97 ? 11.537 12.707 -8.250 1.00 90.81 97 LEU A CA 1
ATOM 727 C C . LEU A 1 97 ? 11.462 11.556 -9.250 1.00 90.81 97 LEU A C 1
ATOM 729 O O . LEU A 1 97 ? 12.327 11.421 -10.113 1.00 90.81 97 LEU A O 1
ATOM 733 N N . PHE A 1 98 ? 10.404 10.759 -9.142 1.00 91.94 98 PHE A N 1
ATOM 734 C CA . PHE A 1 98 ? 10.062 9.744 -10.128 1.00 91.94 98 PHE A CA 1
ATOM 735 C C . PHE A 1 98 ? 8.896 10.240 -10.976 1.00 91.94 98 PHE A C 1
ATOM 737 O O . PHE A 1 98 ? 7.911 10.760 -10.454 1.00 91.94 98 PHE A O 1
ATOM 744 N N . SER A 1 99 ? 9.010 10.040 -12.283 1.00 93.25 99 SER A N 1
ATOM 745 C CA . SER A 1 99 ? 7.913 10.159 -13.235 1.00 93.25 99 SER A CA 1
ATOM 746 C C . SER A 1 99 ? 7.908 8.901 -14.090 1.00 93.25 99 SER A C 1
ATOM 748 O O . SER A 1 99 ? 8.973 8.365 -14.403 1.00 93.25 99 SER A O 1
ATOM 750 N N . GLY A 1 100 ? 6.722 8.410 -14.423 1.00 92.56 100 GLY A N 1
ATOM 751 C CA . GLY A 1 100 ? 6.549 7.162 -15.149 1.00 92.56 100 GLY A CA 1
ATOM 752 C C . GLY A 1 100 ? 5.363 7.237 -16.094 1.00 92.56 100 GLY A C 1
ATOM 753 O O . GLY A 1 100 ? 4.399 7.960 -15.846 1.00 92.56 100 GLY A O 1
ATOM 754 N N . VAL A 1 101 ? 5.454 6.471 -17.174 1.00 92.94 101 VAL A N 1
ATOM 755 C CA . VAL A 1 101 ? 4.386 6.248 -18.149 1.00 92.94 101 VAL A CA 1
ATOM 756 C C . VAL A 1 101 ? 4.277 4.750 -18.404 1.00 92.94 101 VAL A C 1
ATOM 758 O O . VAL A 1 101 ? 5.264 4.030 -18.257 1.00 92.94 101 VAL A O 1
ATOM 761 N N . LEU A 1 102 ? 3.086 4.290 -18.780 1.00 91.88 102 LEU A N 1
ATOM 762 C CA . LEU A 1 102 ? 2.901 2.943 -19.310 1.00 91.88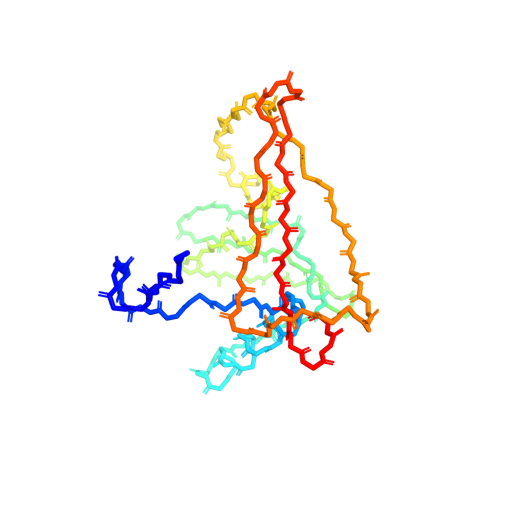 102 LEU A CA 1
ATOM 763 C C . LEU A 1 102 ? 3.057 3.004 -20.829 1.00 91.88 102 LEU A C 1
ATOM 765 O O . LEU A 1 102 ? 2.483 3.886 -21.470 1.00 91.88 102 LEU A O 1
ATOM 769 N N . LEU A 1 103 ? 3.844 2.090 -21.384 1.00 90.38 103 LEU A N 1
ATOM 770 C CA . LEU A 1 103 ? 4.045 1.955 -22.821 1.00 90.38 103 LEU A CA 1
ATOM 771 C C . LEU A 1 103 ? 3.431 0.629 -23.272 1.00 90.38 103 LEU A C 1
ATOM 773 O O . LEU A 1 103 ? 3.425 -0.332 -22.511 1.00 90.38 103 LEU A O 1
ATOM 777 N N . ASP A 1 104 ? 2.913 0.593 -24.495 1.00 90.94 104 ASP A N 1
ATOM 778 C CA . ASP A 1 104 ? 2.326 -0.606 -25.097 1.00 90.94 104 ASP A CA 1
ATOM 779 C C . ASP A 1 104 ? 3.021 -0.893 -26.432 1.00 90.94 104 ASP A C 1
ATOM 781 O O . ASP A 1 104 ? 3.456 0.033 -27.125 1.00 90.94 104 ASP A O 1
ATOM 785 N N . GLY A 1 105 ? 3.156 -2.172 -26.779 1.00 89.00 105 GLY A N 1
ATOM 786 C CA . GLY A 1 105 ? 3.811 -2.615 -28.010 1.00 89.00 105 GLY A CA 1
ATOM 787 C C . GLY A 1 105 ? 5.321 -2.361 -28.045 1.00 89.00 105 GLY A C 1
ATOM 788 O O . GLY A 1 105 ? 5.896 -2.215 -29.125 1.00 89.00 105 GLY A O 1
ATOM 789 N N . VAL A 1 106 ? 5.979 -2.287 -26.884 1.00 88.44 106 VAL A N 1
ATOM 790 C CA . VAL A 1 106 ? 7.435 -2.103 -26.809 1.00 88.44 106 VAL A CA 1
ATOM 791 C C . VAL A 1 106 ? 8.127 -3.466 -26.952 1.00 88.44 106 VAL A C 1
ATOM 793 O O . VAL A 1 106 ? 7.878 -4.353 -26.139 1.00 88.44 106 VAL A O 1
ATOM 796 N N . PRO A 1 107 ? 9.021 -3.663 -27.940 1.00 87.06 107 PRO A N 1
ATOM 797 C CA . PRO A 1 107 ? 9.655 -4.956 -28.194 1.00 87.06 107 PRO A CA 1
ATOM 798 C C . PRO A 1 107 ? 10.849 -5.191 -27.254 1.00 87.06 107 PRO A C 1
ATOM 800 O O . PRO A 1 107 ? 12.006 -5.185 -27.676 1.00 87.06 107 PRO A O 1
ATOM 803 N N . VAL A 1 108 ? 10.573 -5.365 -25.963 1.00 87.25 108 VAL A N 1
ATOM 804 C CA . VAL A 1 108 ? 11.566 -5.718 -24.937 1.00 87.25 108 VAL A CA 1
ATOM 805 C C . VAL A 1 108 ? 11.323 -7.118 -24.392 1.00 87.25 108 VAL A C 1
ATOM 807 O O . VAL A 1 108 ? 10.233 -7.663 -24.521 1.00 87.25 108 VAL A O 1
ATOM 810 N N . ALA A 1 109 ? 12.365 -7.731 -23.830 1.00 86.56 109 ALA A N 1
ATOM 811 C CA . ALA A 1 109 ? 12.264 -9.080 -23.290 1.00 86.56 109 ALA A CA 1
ATOM 812 C C . ALA A 1 109 ? 11.572 -9.059 -21.921 1.00 86.56 109 ALA A C 1
ATOM 814 O O . ALA A 1 109 ? 12.069 -8.403 -21.009 1.00 86.56 109 ALA A O 1
ATOM 815 N N . ASP A 1 110 ? 10.487 -9.822 -21.769 1.00 86.19 110 ASP A N 1
ATOM 816 C CA . ASP A 1 110 ? 9.683 -9.895 -20.536 1.00 86.19 110 ASP A CA 1
ATOM 817 C C . ASP A 1 110 ? 10.473 -10.389 -19.303 1.00 86.19 110 ASP A C 1
ATOM 819 O O . ASP A 1 110 ? 10.060 -10.181 -18.165 1.00 86.19 110 ASP A O 1
ATOM 823 N N . ASP A 1 111 ? 11.626 -11.032 -19.509 1.00 84.50 111 ASP A N 1
ATOM 824 C CA . ASP A 1 111 ? 12.484 -11.595 -18.462 1.00 84.50 111 ASP A CA 1
ATOM 825 C C . ASP A 1 111 ? 13.665 -10.686 -18.062 1.00 84.50 111 ASP A C 1
ATOM 827 O O . ASP A 1 111 ? 14.596 -11.135 -17.380 1.00 84.50 111 ASP A O 1
ATOM 831 N N . ALA A 1 112 ? 13.647 -9.413 -18.474 1.00 83.62 112 ALA A N 1
ATOM 832 C CA . ALA A 1 112 ? 14.716 -8.454 -18.216 1.00 83.62 112 ALA A CA 1
ATOM 833 C C . ALA A 1 112 ? 14.199 -7.090 -17.726 1.00 83.62 112 ALA A C 1
ATOM 835 O O . ALA A 1 112 ? 13.284 -6.502 -18.291 1.00 83.62 112 ALA A O 1
ATOM 836 N N . GLY A 1 113 ? 14.856 -6.540 -16.701 1.00 87.75 113 GLY A N 1
ATOM 837 C CA . GLY A 1 113 ? 14.719 -5.136 -16.310 1.00 87.75 113 GLY A CA 1
ATOM 838 C C . GLY A 1 113 ? 15.871 -4.302 -16.866 1.00 87.75 113 GLY A C 1
ATOM 839 O O . GLY A 1 113 ? 17.029 -4.725 -16.812 1.00 87.75 113 GLY A O 1
ATOM 840 N N . TYR A 1 114 ? 15.572 -3.106 -17.364 1.00 88.69 114 TYR A N 1
ATOM 841 C CA . TYR A 1 114 ? 16.564 -2.199 -17.935 1.00 88.69 114 TYR A CA 1
ATOM 842 C C . TYR A 1 114 ? 16.732 -0.988 -17.023 1.00 88.69 114 TYR A C 1
ATOM 844 O O . TYR A 1 114 ? 15.774 -0.283 -16.708 1.00 88.69 114 TYR A O 1
ATOM 852 N N . ILE A 1 115 ? 17.970 -0.757 -16.592 1.00 91.50 115 ILE A N 1
ATOM 853 C CA . ILE A 1 115 ? 18.342 0.351 -15.715 1.00 91.50 115 ILE A CA 1
ATOM 854 C C . ILE A 1 115 ? 19.474 1.105 -16.397 1.00 91.50 115 ILE A C 1
ATOM 856 O O . ILE A 1 115 ? 20.555 0.556 -16.611 1.00 91.50 115 ILE A O 1
ATOM 860 N N . MET A 1 116 ? 19.230 2.367 -16.731 1.00 93.06 116 MET A N 1
ATOM 861 C CA . MET A 1 116 ? 20.190 3.223 -17.416 1.00 93.06 116 MET A CA 1
ATOM 862 C C . MET A 1 116 ? 20.537 4.406 -16.520 1.00 93.06 116 MET A C 1
ATOM 864 O O . MET A 1 116 ? 19.667 5.192 -16.146 1.00 93.06 116 MET A O 1
ATOM 868 N N . PHE A 1 117 ? 21.820 4.539 -16.189 1.00 93.88 117 PHE A N 1
ATOM 869 C CA . PHE A 1 117 ? 22.338 5.637 -15.382 1.00 93.88 117 PHE A CA 1
ATOM 870 C C . PHE A 1 117 ? 22.946 6.712 -16.280 1.00 93.88 117 PHE A C 1
ATOM 872 O O . PHE A 1 117 ? 23.784 6.417 -17.130 1.00 93.88 117 PHE A O 1
ATOM 879 N N . ASN A 1 118 ? 22.574 7.967 -16.045 1.00 94.56 118 ASN A N 1
ATOM 880 C CA . ASN A 1 118 ? 23.240 9.133 -16.611 1.00 94.56 118 ASN A CA 1
ATOM 881 C C . ASN A 1 118 ? 23.688 10.068 -15.473 1.00 94.56 118 ASN A C 1
ATOM 883 O O . ASN A 1 118 ? 23.001 11.048 -15.156 1.00 94.56 118 ASN A O 1
ATOM 887 N N . PRO A 1 119 ? 24.824 9.756 -14.819 1.00 93.00 119 PRO A N 1
ATOM 888 C CA . PRO A 1 119 ? 25.281 10.488 -13.642 1.00 93.00 119 PRO A CA 1
ATOM 889 C C . PRO A 1 119 ? 25.667 11.937 -13.959 1.00 93.00 119 PRO A C 1
ATOM 891 O O . PRO A 1 119 ? 25.499 12.797 -13.101 1.00 93.00 119 PRO A O 1
ATOM 894 N N . GLY A 1 120 ? 26.104 12.234 -15.190 1.00 95.50 120 GLY A N 1
ATOM 895 C CA . GLY A 1 120 ? 26.511 13.586 -15.595 1.00 95.50 120 GLY A CA 1
ATOM 896 C C . GLY A 1 120 ? 25.386 14.624 -15.528 1.00 95.50 120 GLY A C 1
ATOM 897 O O . GLY A 1 120 ? 25.658 15.810 -15.385 1.00 95.50 120 GLY A O 1
ATOM 898 N N . ILE A 1 121 ? 24.128 14.179 -15.582 1.00 94.06 121 ILE A N 1
ATOM 899 C CA . ILE A 1 121 ? 22.940 15.032 -15.410 1.00 94.06 121 ILE A CA 1
ATOM 900 C C . ILE A 1 121 ? 22.039 14.561 -14.261 1.00 94.06 121 ILE A C 1
ATOM 902 O O . ILE A 1 121 ? 20.890 14.989 -14.169 1.00 94.06 121 ILE A O 1
ATOM 906 N N . GLY A 1 122 ? 22.533 13.652 -13.413 1.00 91.75 122 GLY A N 1
ATOM 907 C CA . GLY A 1 122 ? 21.803 13.134 -12.255 1.00 91.75 122 GLY A CA 1
ATOM 908 C C . GLY A 1 122 ? 20.496 12.413 -12.599 1.00 91.75 122 GLY A C 1
ATOM 909 O O . GLY A 1 122 ? 19.505 12.593 -11.895 1.00 91.75 122 GLY A O 1
ATOM 910 N N . ARG A 1 123 ? 20.453 11.626 -13.685 1.00 95.00 123 ARG A N 1
ATOM 911 C CA . ARG A 1 123 ? 19.234 10.916 -14.118 1.00 95.00 123 ARG A CA 1
ATOM 912 C C . ARG A 1 123 ? 19.400 9.407 -14.121 1.00 95.00 123 ARG A C 1
ATOM 914 O O . ARG A 1 123 ? 20.471 8.879 -14.413 1.00 95.00 123 ARG A O 1
ATOM 921 N N . ILE A 1 124 ? 18.292 8.729 -13.853 1.00 94.81 124 ILE A N 1
ATOM 922 C CA . ILE A 1 124 ? 18.145 7.285 -13.998 1.00 94.81 124 ILE A CA 1
ATOM 923 C C . ILE A 1 124 ? 16.883 7.050 -14.824 1.00 94.81 124 ILE A C 1
ATOM 925 O O . ILE A 1 124 ? 15.868 7.713 -14.615 1.00 94.81 124 ILE A O 1
ATOM 929 N N . SER A 1 125 ? 16.952 6.127 -15.774 1.00 93.88 125 SER A N 1
ATOM 930 C CA . SER A 1 125 ? 15.795 5.650 -16.528 1.00 93.88 125 SER A CA 1
ATOM 931 C C . SER A 1 125 ? 15.616 4.166 -16.261 1.00 93.88 125 SER A C 1
ATOM 933 O O . SER A 1 125 ? 16.585 3.408 -16.274 1.00 93.88 125 SER A O 1
ATOM 935 N N . LEU A 1 126 ? 14.377 3.782 -15.975 1.00 93.50 126 LEU A N 1
ATOM 936 C CA . LEU A 1 126 ? 13.997 2.429 -15.603 1.00 93.50 126 LEU A CA 1
ATOM 937 C C . LEU A 1 126 ? 12.917 1.958 -16.569 1.00 93.50 126 LEU A C 1
ATOM 939 O O . LEU A 1 126 ? 11.942 2.677 -16.786 1.00 93.50 126 LEU A O 1
ATOM 943 N N . LEU A 1 127 ? 13.088 0.765 -17.125 1.00 91.94 127 LEU A N 1
ATOM 944 C CA . LEU A 1 127 ? 12.076 0.091 -17.928 1.00 91.94 127 LEU A CA 1
ATOM 945 C C . LEU A 1 127 ? 11.919 -1.332 -17.400 1.00 91.94 127 LEU A C 1
ATOM 947 O O . LEU A 1 127 ? 12.878 -2.106 -17.373 1.00 91.94 127 LEU A O 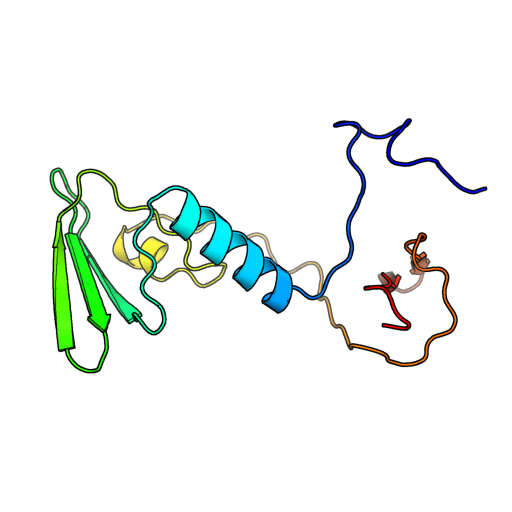1
ATOM 951 N N . PHE A 1 128 ? 10.703 -1.648 -16.971 1.00 91.56 128 PHE A N 1
ATOM 952 C CA . PHE A 1 128 ? 10.338 -2.947 -16.429 1.00 91.56 128 PHE A CA 1
ATOM 953 C C . PHE A 1 128 ? 9.124 -3.471 -17.198 1.00 91.56 128 PHE A C 1
ATOM 955 O O . PHE A 1 128 ? 8.043 -2.903 -17.032 1.00 91.56 128 PHE A O 1
ATOM 962 N N . PRO A 1 129 ? 9.295 -4.510 -18.028 1.00 91.06 129 PRO A N 1
ATOM 963 C CA . PRO A 1 129 ? 8.187 -5.170 -18.706 1.00 91.06 129 PRO A CA 1
ATOM 964 C C . PRO A 1 129 ? 7.199 -5.749 -17.688 1.00 91.06 129 PRO A C 1
ATOM 966 O O . PRO A 1 129 ? 7.605 -6.400 -16.729 1.00 91.06 129 PRO A O 1
ATOM 969 N N . GLN A 1 130 ? 5.909 -5.515 -17.889 1.00 89.38 130 GLN A N 1
ATOM 970 C CA . GLN A 1 130 ? 4.800 -6.146 -17.167 1.00 89.38 130 GLN A CA 1
ATOM 971 C C . GLN A 1 130 ? 4.312 -7.431 -17.855 1.00 89.38 130 GLN A C 1
ATOM 973 O O . GLN A 1 130 ? 3.462 -8.137 -17.308 1.00 89.38 130 GLN A O 1
ATOM 978 N N . GLY A 1 131 ? 4.868 -7.738 -19.029 1.00 83.06 131 GLY A N 1
ATOM 979 C CA . GLY A 1 131 ? 4.595 -8.940 -19.801 1.00 83.06 131 GLY A CA 1
ATOM 980 C C . GLY A 1 131 ? 3.529 -8.725 -20.869 1.00 83.06 131 GLY A C 1
ATOM 981 O O . GLY A 1 131 ? 2.738 -7.783 -20.815 1.00 83.06 131 GLY A O 1
ATOM 982 N N . SER A 1 132 ? 3.483 -9.628 -21.853 1.00 80.06 132 SER A N 1
ATOM 983 C CA . SER A 1 132 ? 2.523 -9.549 -22.973 1.00 80.06 132 SER A CA 1
ATOM 984 C C . SER A 1 132 ? 2.615 -8.236 -23.774 1.00 80.06 132 SER A C 1
ATOM 986 O O . SER A 1 132 ? 1.605 -7.741 -24.271 1.00 80.06 132 SER A O 1
ATOM 988 N N . GLY A 1 133 ? 3.822 -7.671 -23.899 1.00 74.56 133 GLY A N 1
ATOM 989 C CA . GLY A 1 133 ? 4.080 -6.439 -24.659 1.00 74.56 133 GLY A CA 1
ATOM 990 C C . GLY A 1 133 ? 3.842 -5.125 -23.900 1.00 74.56 133 GLY A C 1
ATOM 991 O O . GLY A 1 133 ? 3.854 -4.066 -24.532 1.00 74.56 133 GLY A O 1
ATOM 992 N N . ARG A 1 134 ? 3.644 -5.192 -22.577 1.00 69.50 134 ARG A N 1
ATOM 993 C CA . ARG A 1 134 ? 3.500 -4.051 -21.655 1.00 69.50 134 ARG A CA 1
ATOM 994 C C . ARG A 1 134 ? 4.642 -3.982 -20.656 1.00 69.50 134 ARG A C 1
ATOM 996 O O . ARG A 1 134 ? 5.285 -5.031 -20.436 1.00 69.50 134 ARG A O 1
#

Foldseek 3Di:
DDDDCLVPDPPSDDDADADVVVVVVVVLVVCVVVPDDDAPPKAWDAWDDDCWIKTWIDHPNDIDIDTDNDDDQPPPDVTPHCVRVPHDDDDDPDDDDDDDDDDFQDPDDQRDKDWDDDVVVDDIDTDHDNDPRD